Protein AF-A0A1G1VS29-F1 (afdb_monomer_lite)

Foldseek 3Di:
DDDDDDDDDPPPPPPCPDQLCVQLVVQCVVCQVVQLVQDWGWRDDDQKIKIWGADPADPPVSDRGFTWIAIPPVRDTDGRHDVVVSSVVVSVVVVVVVVPPDDDD

pLDDT: mean 77.43, std 16.48, range [40.56, 94.75]

Organism: NCBI:txid1797591

Sequence (105 aa):
MGIAEGEGSPAREKDVMGSVDDVVDSSYLLQRQELAEGVPLIIRYGDRALILVSGPYTPESGDVPMVEALEVQVLSERSGVHPDRAVDIFKEALRREASQEPTGV

Secondary structure (DSSP, 8-state):
-------------------HHHHHHHHHHHHHHHHHTTPPEEEEETTEEEEEEE-S---TTSPPPPEEEEEETTTEEEEEE-HHHHHHHHHHHHHHHHH------

Radius of gyration: 19.73 Å; chains: 1; bounding box: 46×40×65 Å

Structure (mmCIF, N/CA/C/O backbone):
data_AF-A0A1G1VS29-F1
#
_entry.id   AF-A0A1G1VS29-F1
#
loop_
_atom_site.group_PDB
_atom_site.id
_atom_site.type_symbol
_atom_site.label_atom_id
_atom_site.label_alt_id
_atom_site.label_comp_id
_atom_site.label_asym_id
_atom_site.label_entity_id
_atom_site.label_seq_id
_atom_site.pdbx_PDB_ins_code
_atom_site.Cartn_x
_atom_site.Cartn_y
_atom_site.Cartn_z
_atom_site.occupancy
_atom_site.B_iso_or_equiv
_atom_site.auth_seq_id
_atom_site.auth_comp_id
_atom_site.auth_asym_id
_atom_site.auth_atom_id
_atom_site.pdbx_PDB_model_num
ATOM 1 N N . MET A 1 1 ? 20.552 -30.986 49.041 1.00 51.22 1 MET A N 1
ATOM 2 C CA . MET A 1 1 ? 21.072 -30.960 47.659 1.00 51.22 1 MET A CA 1
ATOM 3 C C . MET A 1 1 ? 20.026 -31.645 46.791 1.00 51.22 1 MET A C 1
ATOM 5 O O . MET A 1 1 ? 19.706 -32.782 47.102 1.00 51.22 1 MET A O 1
ATOM 9 N N . GLY A 1 2 ? 19.455 -30.940 45.805 1.00 56.78 2 GLY A N 1
ATOM 10 C CA . GLY A 1 2 ? 18.530 -31.491 44.802 1.00 56.78 2 GLY A CA 1
ATOM 11 C C . GLY A 1 2 ? 17.039 -31.182 45.002 1.00 56.78 2 GLY A C 1
ATOM 12 O O . GLY A 1 2 ? 16.355 -31.926 45.690 1.00 56.78 2 GLY A O 1
ATOM 13 N N . ILE A 1 3 ? 16.545 -30.134 44.333 1.00 59.00 3 ILE A N 1
ATOM 14 C CA . ILE A 1 3 ? 15.326 -30.191 43.508 1.00 59.00 3 ILE A CA 1
ATOM 15 C C . ILE A 1 3 ? 15.608 -29.414 42.221 1.00 59.00 3 ILE A C 1
ATOM 17 O O . ILE A 1 3 ? 16.250 -28.364 42.251 1.00 59.00 3 ILE A O 1
ATOM 21 N N . ALA A 1 4 ? 15.220 -30.035 41.115 1.00 49.75 4 ALA A N 1
ATOM 22 C CA . ALA A 1 4 ? 15.443 -29.606 39.751 1.00 49.75 4 ALA A CA 1
ATOM 23 C C . ALA A 1 4 ? 14.487 -28.478 39.342 1.00 49.75 4 ALA A C 1
ATOM 25 O O . ALA A 1 4 ? 13.421 -28.302 39.926 1.00 49.75 4 ALA A O 1
ATOM 26 N N . GLU A 1 5 ? 14.944 -27.744 38.332 1.00 55.47 5 GLU A N 1
ATOM 27 C CA . GLU A 1 5 ? 14.200 -27.087 37.255 1.00 55.47 5 GLU A CA 1
ATOM 28 C C . GLU A 1 5 ? 12.664 -27.212 37.319 1.00 55.47 5 GLU A C 1
ATOM 30 O O . GLU A 1 5 ? 12.095 -28.254 37.010 1.00 55.47 5 GLU A O 1
ATOM 35 N N . GLY A 1 6 ? 12.007 -26.103 37.666 1.00 49.72 6 GLY A N 1
ATOM 36 C CA . GLY A 1 6 ? 10.639 -25.779 37.256 1.00 49.72 6 GLY A CA 1
ATOM 37 C C . GLY A 1 6 ? 10.731 -24.501 36.424 1.00 49.72 6 GLY A C 1
ATOM 38 O O . GLY A 1 6 ? 11.203 -23.478 36.910 1.00 49.72 6 GLY A O 1
ATOM 39 N N . GLU A 1 7 ? 10.603 -24.626 35.110 1.00 43.78 7 GLU A N 1
ATOM 40 C CA . GLU A 1 7 ? 9.345 -24.422 34.385 1.00 43.78 7 GLU A CA 1
ATOM 41 C C . GLU A 1 7 ? 9.110 -22.955 34.018 1.00 43.78 7 GLU A C 1
ATOM 43 O O . GLU A 1 7 ? 8.894 -22.092 34.862 1.00 43.78 7 GLU A O 1
ATOM 48 N N . GLY A 1 8 ? 9.087 -22.731 32.704 1.00 43.62 8 GLY A N 1
ATOM 49 C CA . GLY A 1 8 ? 8.028 -21.942 32.093 1.00 43.62 8 GLY A CA 1
ATOM 50 C C . GLY A 1 8 ? 8.147 -20.443 32.281 1.00 43.62 8 GLY A C 1
ATOM 51 O O . GLY A 1 8 ? 7.578 -19.854 33.194 1.00 43.62 8 GLY A O 1
ATOM 52 N N . SER A 1 9 ? 8.771 -19.797 31.302 1.00 54.97 9 SER A N 1
ATOM 53 C CA . SER A 1 9 ? 8.364 -18.456 30.906 1.00 54.97 9 SER A CA 1
ATOM 54 C C . SER A 1 9 ? 6.836 -18.400 30.757 1.00 54.97 9 SER A C 1
ATOM 56 O O . SER A 1 9 ? 6.299 -19.130 29.929 1.00 54.97 9 SER A O 1
ATOM 58 N N . PRO A 1 10 ? 6.123 -17.463 31.394 1.00 45.88 10 PRO A N 1
ATOM 59 C CA . PRO A 1 10 ? 5.133 -16.714 30.668 1.00 45.88 10 PRO A CA 1
ATOM 60 C C . PRO A 1 10 ? 5.927 -15.580 30.029 1.00 45.88 10 PRO A C 1
ATOM 62 O O . PRO A 1 10 ? 6.061 -14.485 30.585 1.00 45.88 10 PRO A O 1
ATOM 65 N N . ALA A 1 11 ? 6.516 -15.860 28.860 1.00 46.66 11 ALA A N 1
ATOM 66 C CA . ALA A 1 11 ? 6.688 -14.790 27.897 1.00 46.66 11 ALA A CA 1
ATOM 67 C C . ALA A 1 11 ? 5.311 -14.140 27.843 1.00 46.66 11 ALA A C 1
ATOM 69 O O . ALA A 1 11 ? 4.313 -14.812 27.596 1.00 46.66 11 ALA A O 1
ATOM 70 N N . ARG A 1 12 ? 5.240 -12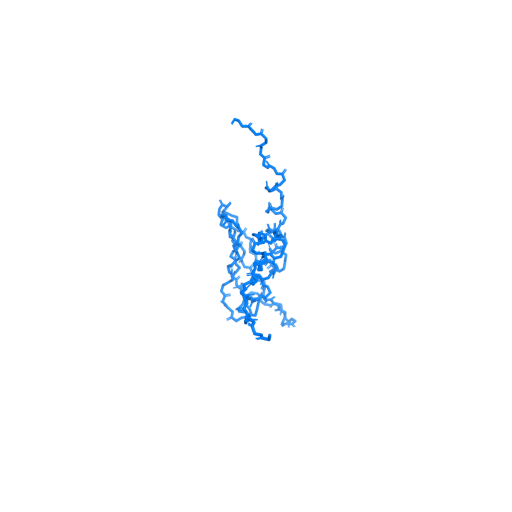.882 28.270 1.00 50.38 12 ARG A N 1
ATOM 71 C CA . ARG A 1 12 ? 4.027 -12.093 28.170 1.00 50.38 12 ARG A CA 1
ATOM 72 C C . ARG A 1 12 ? 3.689 -12.050 26.681 1.00 50.38 12 ARG A C 1
ATOM 74 O O . ARG A 1 12 ? 4.162 -11.159 25.986 1.00 50.38 12 ARG A O 1
ATOM 81 N N . GLU A 1 13 ? 2.877 -12.994 26.217 1.00 40.56 13 GLU A N 1
ATOM 82 C CA . GLU A 1 13 ? 1.912 -12.802 25.142 1.00 40.56 13 GLU A CA 1
ATOM 83 C C . GLU A 1 13 ? 0.977 -11.691 25.628 1.00 40.56 13 GLU A C 1
ATOM 85 O O . GLU A 1 13 ? -0.127 -11.910 26.105 1.00 40.56 13 GLU A O 1
ATOM 90 N N . LYS A 1 14 ? 1.497 -10.464 25.661 1.00 44.44 14 LYS A N 1
ATOM 91 C CA . LYS A 1 14 ? 0.658 -9.300 25.490 1.00 44.44 14 LYS A CA 1
ATOM 92 C C . LYS A 1 14 ? 0.452 -9.252 23.998 1.00 44.44 14 LYS A C 1
ATOM 94 O O . LYS A 1 14 ? 1.423 -9.042 23.282 1.00 44.44 14 LYS A O 1
ATOM 99 N N . ASP A 1 15 ? -0.775 -9.505 23.584 1.00 45.56 15 ASP A N 1
ATOM 100 C CA . ASP A 1 15 ? -1.332 -9.237 22.271 1.00 45.56 15 ASP A CA 1
ATOM 101 C C . ASP A 1 15 ? -0.692 -7.984 21.656 1.00 45.56 15 ASP A C 1
ATOM 103 O O . ASP A 1 15 ? -1.097 -6.850 21.921 1.00 45.56 15 ASP A O 1
ATOM 107 N N . VAL A 1 16 ? 0.371 -8.171 20.869 1.00 50.16 16 VAL A N 1
ATOM 108 C CA . VAL A 1 16 ? 0.970 -7.092 20.090 1.00 50.16 16 VAL A CA 1
ATOM 109 C C . VAL A 1 16 ? 0.115 -6.986 18.837 1.00 50.16 16 VAL A C 1
ATOM 111 O O . VAL A 1 16 ? 0.492 -7.451 17.765 1.00 50.16 16 VAL A O 1
ATOM 114 N N . MET A 1 17 ? -1.066 -6.379 18.966 1.00 56.22 17 MET A N 1
ATOM 115 C CA . MET A 1 17 ? -1.601 -5.619 17.841 1.00 56.22 17 MET A CA 1
ATOM 116 C C . MET A 1 17 ? -0.570 -4.515 17.599 1.00 56.22 17 MET A C 1
ATOM 118 O O . MET A 1 17 ? -0.563 -3.499 18.291 1.00 56.22 17 MET A O 1
ATOM 122 N N . GLY A 1 18 ? 0.396 -4.790 16.716 1.00 64.00 18 GLY A N 1
ATOM 123 C CA . GLY A 1 18 ? 1.395 -3.809 16.311 1.00 64.00 18 GLY A CA 1
ATOM 124 C C . GLY A 1 18 ? 0.695 -2.539 15.838 1.00 64.00 18 GLY A C 1
ATOM 125 O O . GLY A 1 18 ? -0.455 -2.589 15.383 1.00 64.00 18 GLY A O 1
ATOM 126 N N . SER A 1 19 ? 1.372 -1.395 15.955 1.00 83.12 19 SER A N 1
ATOM 127 C CA . SER A 1 19 ? 0.848 -0.154 15.386 1.00 83.12 19 SER A CA 1
ATOM 128 C C . SER A 1 19 ? 0.487 -0.374 13.912 1.00 83.12 19 SER A C 1
ATOM 130 O O . SER A 1 19 ? 1.100 -1.209 13.242 1.00 83.12 19 SER A O 1
ATOM 132 N N . VAL A 1 20 ? -0.488 0.384 13.393 1.00 85.12 20 VAL A N 1
ATOM 133 C CA . VAL A 1 20 ? -0.796 0.432 11.949 1.00 85.12 20 VAL A CA 1
ATOM 134 C C . VAL A 1 20 ? 0.497 0.522 11.139 1.00 85.12 20 VAL A C 1
ATOM 136 O O . VAL A 1 20 ? 0.689 -0.239 10.196 1.00 85.12 20 VAL A O 1
ATOM 139 N N . ASP A 1 21 ? 1.398 1.406 11.563 1.00 87.19 21 ASP A N 1
ATOM 140 C CA . ASP A 1 21 ? 2.722 1.584 10.979 1.00 87.19 21 ASP A CA 1
ATOM 141 C C . ASP A 1 21 ? 3.562 0.306 11.004 1.00 87.19 21 ASP A C 1
ATOM 143 O O . ASP A 1 21 ? 4.014 -0.136 9.955 1.00 87.19 21 ASP A O 1
ATOM 147 N N . ASP A 1 22 ? 3.706 -0.336 12.165 1.00 87.56 22 ASP A N 1
ATOM 148 C CA . ASP A 1 22 ? 4.559 -1.519 12.316 1.00 87.56 22 ASP A CA 1
ATOM 149 C C . ASP A 1 22 ? 4.080 -2.682 11.439 1.00 87.56 22 ASP A C 1
ATOM 151 O O . ASP A 1 22 ? 4.883 -3.350 10.785 1.00 87.56 22 ASP A O 1
ATOM 155 N N . VAL A 1 23 ? 2.766 -2.928 11.409 1.00 88.31 23 VAL A N 1
ATOM 156 C CA . VAL A 1 23 ? 2.172 -4.040 10.651 1.00 88.31 23 VAL A CA 1
ATOM 157 C C . VAL A 1 23 ? 2.276 -3.792 9.147 1.00 88.31 23 VAL A C 1
ATOM 159 O O . VAL A 1 23 ? 2.665 -4.690 8.390 1.00 88.31 23 VAL A O 1
ATOM 162 N N . VAL A 1 24 ? 1.941 -2.576 8.710 1.00 91.12 24 VAL A N 1
ATOM 163 C CA . VAL A 1 24 ? 1.959 -2.202 7.294 1.00 91.12 24 VAL A CA 1
ATOM 164 C C . VAL A 1 24 ? 3.391 -2.136 6.767 1.00 91.12 24 VAL A C 1
ATOM 166 O O . VAL A 1 24 ? 3.674 -2.744 5.734 1.00 91.12 24 VAL A O 1
ATOM 169 N N . ASP A 1 25 ? 4.306 -1.482 7.484 1.00 91.75 25 ASP A N 1
ATOM 170 C CA . ASP A 1 25 ? 5.695 -1.327 7.048 1.00 91.75 25 ASP A CA 1
ATOM 171 C C . ASP A 1 25 ? 6.429 -2.671 7.048 1.00 91.75 25 ASP A C 1
ATOM 173 O O . ASP A 1 25 ? 7.145 -2.968 6.093 1.00 91.75 25 ASP A O 1
ATOM 177 N N . SER A 1 26 ? 6.201 -3.537 8.045 1.00 89.50 26 SER A N 1
ATOM 178 C CA . SER A 1 26 ? 6.790 -4.885 8.048 1.00 89.50 26 SER A CA 1
ATOM 179 C C . SER A 1 26 ? 6.325 -5.704 6.844 1.00 89.50 26 SER A C 1
ATOM 181 O O . SER A 1 26 ? 7.139 -6.321 6.158 1.00 89.50 26 SER A O 1
ATOM 183 N N . SER A 1 27 ? 5.022 -5.678 6.546 1.00 88.56 27 SER A N 1
ATOM 184 C CA 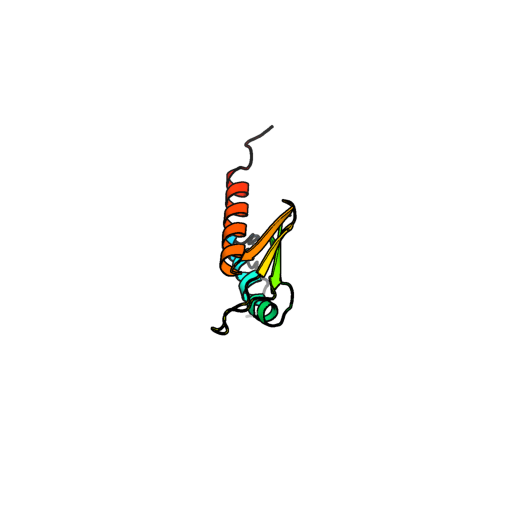. SER A 1 27 ? 4.454 -6.406 5.403 1.00 88.56 27 SER A CA 1
ATOM 185 C C . SER A 1 27 ? 4.978 -5.874 4.070 1.00 88.56 27 SER A C 1
ATOM 187 O O . SER A 1 27 ? 5.257 -6.658 3.161 1.00 88.56 27 SER A O 1
ATOM 189 N N . TYR A 1 28 ? 5.124 -4.552 3.963 1.00 91.12 28 TYR A N 1
ATOM 190 C CA . TYR A 1 28 ? 5.634 -3.892 2.771 1.00 91.12 28 TYR A CA 1
ATOM 191 C C . TYR A 1 28 ? 7.118 -4.191 2.543 1.00 91.12 28 TYR A C 1
ATOM 193 O O . TYR A 1 28 ? 7.496 -4.622 1.456 1.00 91.12 28 TYR A O 1
ATOM 201 N N . LEU A 1 29 ? 7.963 -4.021 3.563 1.00 89.00 29 LEU A N 1
ATOM 202 C CA . LEU A 1 29 ? 9.407 -4.230 3.450 1.00 89.00 29 LEU A CA 1
ATOM 203 C C . LEU A 1 29 ? 9.766 -5.683 3.121 1.00 89.00 29 LEU A C 1
ATOM 205 O O . LEU A 1 29 ? 10.698 -5.904 2.350 1.00 89.00 29 LEU A O 1
ATOM 209 N N . LEU A 1 30 ? 9.019 -6.656 3.655 1.00 86.12 30 LEU A N 1
ATOM 210 C CA . LEU A 1 30 ? 9.232 -8.078 3.365 1.00 86.12 30 LEU A CA 1
ATOM 211 C C . LEU A 1 30 ? 8.975 -8.436 1.894 1.00 86.12 30 LEU A C 1
ATOM 213 O O . LEU A 1 30 ? 9.674 -9.285 1.354 1.00 86.12 30 LEU A O 1
ATOM 217 N N . GLN A 1 31 ? 7.999 -7.790 1.251 1.00 84.62 31 GLN A N 1
ATOM 218 C CA . GLN A 1 31 ? 7.522 -8.156 -0.091 1.00 84.62 31 GLN A CA 1
ATOM 219 C C . GLN A 1 31 ? 7.916 -7.137 -1.177 1.00 84.62 31 GLN A C 1
ATOM 221 O O . GLN A 1 31 ? 7.656 -7.344 -2.361 1.00 84.62 31 GLN A O 1
ATOM 226 N N . ARG A 1 32 ? 8.570 -6.022 -0.817 1.00 84.50 32 ARG A N 1
ATOM 227 C CA . ARG A 1 32 ? 8.951 -4.954 -1.762 1.00 84.50 32 ARG A CA 1
ATOM 228 C C . ARG A 1 32 ? 9.810 -5.460 -2.925 1.00 84.50 32 ARG A C 1
ATOM 230 O O . ARG A 1 32 ? 9.704 -4.928 -4.027 1.00 84.50 32 ARG A O 1
ATOM 237 N N . GLN A 1 33 ? 10.668 -6.453 -2.691 1.00 82.19 33 GLN A N 1
ATOM 238 C CA . GLN A 1 33 ? 11.490 -7.039 -3.752 1.00 82.19 33 GLN A CA 1
ATOM 239 C C . GLN A 1 33 ? 10.637 -7.807 -4.769 1.00 82.19 33 GLN A C 1
ATOM 241 O O . GLN A 1 33 ? 10.859 -7.673 -5.967 1.00 82.19 33 GLN A O 1
ATOM 246 N N . GLU A 1 34 ? 9.613 -8.523 -4.308 1.00 85.81 34 GLU A N 1
ATOM 247 C CA . GLU A 1 34 ? 8.711 -9.299 -5.165 1.00 85.81 34 GLU A CA 1
ATOM 248 C C . GLU A 1 34 ? 7.929 -8.382 -6.123 1.00 85.81 34 GLU A C 1
ATOM 250 O O . GLU A 1 34 ? 7.716 -8.717 -7.288 1.00 85.81 34 GLU A O 1
ATOM 255 N N . LEU A 1 35 ? 7.599 -7.163 -5.680 1.00 83.75 35 LEU A N 1
ATOM 256 C CA . LEU A 1 35 ? 6.969 -6.144 -6.522 1.00 83.75 35 LEU A CA 1
ATOM 257 C C . LEU A 1 35 ? 7.847 -5.742 -7.721 1.00 83.75 35 LEU A C 1
ATOM 259 O O . LEU A 1 35 ? 7.333 -5.533 -8.823 1.00 83.75 35 LEU A O 1
ATOM 263 N N . ALA A 1 36 ? 9.169 -5.666 -7.531 1.00 80.19 36 ALA A N 1
ATOM 264 C CA . ALA A 1 36 ? 10.117 -5.418 -8.619 1.00 80.19 36 ALA A CA 1
ATOM 265 C C . ALA A 1 36 ? 10.215 -6.608 -9.591 1.00 80.19 36 ALA A C 1
ATOM 267 O O . ALA A 1 36 ? 10.532 -6.419 -10.763 1.00 80.19 36 ALA A O 1
ATOM 268 N N . GLU A 1 37 ? 9.893 -7.816 -9.127 1.00 82.94 37 GLU A N 1
ATOM 269 C CA . GLU A 1 37 ? 9.852 -9.044 -9.930 1.00 82.94 37 GLU A CA 1
ATOM 270 C C . GLU A 1 37 ? 8.503 -9.267 -10.636 1.00 82.94 37 GLU A C 1
ATOM 272 O O . GLU A 1 37 ? 8.323 -10.268 -11.329 1.00 82.94 37 GLU A O 1
ATOM 277 N N . GLY A 1 38 ? 7.550 -8.338 -10.504 1.00 82.56 38 GLY A N 1
ATOM 278 C CA . GLY A 1 38 ? 6.235 -8.465 -11.139 1.00 82.56 38 GLY A CA 1
ATOM 279 C C . GLY A 1 38 ? 5.170 -9.130 -10.266 1.00 82.56 38 GLY A C 1
ATOM 280 O O . GLY A 1 38 ? 4.047 -9.336 -10.725 1.00 82.56 38 GLY A O 1
ATOM 281 N N . VAL A 1 39 ? 5.499 -9.486 -9.023 1.00 88.62 39 VAL A N 1
ATOM 282 C CA . VAL A 1 39 ? 4.579 -10.169 -8.112 1.00 88.62 39 VAL A CA 1
ATOM 283 C C . VAL A 1 39 ? 3.691 -9.134 -7.410 1.00 88.62 39 VAL A C 1
ATOM 285 O O . VAL A 1 39 ? 4.208 -8.182 -6.822 1.00 88.62 39 VAL A O 1
ATOM 288 N N . PRO A 1 40 ? 2.355 -9.292 -7.438 1.00 90.19 40 PRO A N 1
ATOM 289 C CA . PRO A 1 40 ? 1.460 -8.424 -6.686 1.00 90.19 40 PRO A CA 1
ATOM 290 C C . PRO A 1 40 ? 1.690 -8.533 -5.178 1.00 90.19 40 PRO A C 1
ATOM 292 O O . PRO A 1 40 ? 1.733 -9.632 -4.628 1.00 90.19 40 PRO A O 1
ATOM 295 N N . LEU A 1 41 ? 1.744 -7.391 -4.502 1.00 91.81 41 LEU A N 1
ATOM 296 C CA . LEU A 1 41 ? 1.919 -7.300 -3.056 1.00 91.81 41 LEU A CA 1
ATOM 297 C C . LEU A 1 41 ? 0.565 -7.053 -2.391 1.00 91.81 41 LEU A C 1
ATOM 299 O O . LEU A 1 41 ? -0.176 -6.163 -2.807 1.00 91.81 41 LEU A O 1
ATOM 303 N N . ILE A 1 42 ? 0.241 -7.815 -1.343 1.00 92.50 42 ILE A N 1
ATOM 304 C CA . ILE A 1 42 ? -0.999 -7.644 -0.573 1.00 92.50 42 ILE A CA 1
ATOM 305 C C . ILE A 1 42 ? -0.660 -7.296 0.880 1.00 92.50 42 ILE A C 1
ATOM 307 O O . ILE A 1 42 ? -0.127 -8.121 1.620 1.00 92.50 42 ILE A O 1
ATOM 311 N N . ILE A 1 43 ? -1.021 -6.088 1.309 1.00 93.38 43 ILE A N 1
ATOM 312 C CA . ILE A 1 43 ? -0.912 -5.632 2.700 1.00 93.38 43 ILE A CA 1
ATOM 313 C C . ILE A 1 43 ? -2.292 -5.700 3.335 1.00 93.38 43 ILE A C 1
ATOM 315 O O . ILE A 1 43 ? -3.240 -5.147 2.784 1.00 93.38 43 ILE A O 1
ATOM 319 N N . ARG A 1 44 ? -2.416 -6.345 4.497 1.00 91.19 44 ARG A N 1
ATOM 320 C CA . ARG A 1 44 ? -3.682 -6.455 5.237 1.00 91.19 44 ARG A CA 1
ATOM 321 C C . ARG A 1 44 ? -3.572 -5.802 6.605 1.00 91.19 44 ARG A C 1
ATOM 323 O O . ARG A 1 44 ? -2.583 -6.005 7.302 1.00 91.19 44 ARG A O 1
ATOM 330 N N . TYR A 1 45 ? -4.613 -5.077 6.994 1.00 89.00 45 TYR A N 1
ATOM 331 C CA . TYR A 1 45 ? -4.775 -4.561 8.348 1.00 89.00 45 TYR A CA 1
ATOM 332 C C . TYR A 1 45 ? -6.260 -4.564 8.713 1.00 89.00 45 TYR A C 1
ATOM 334 O O . TYR A 1 45 ? -7.047 -3.842 8.104 1.00 89.00 45 TYR A O 1
ATOM 342 N N . GLY A 1 46 ? -6.644 -5.399 9.682 1.00 87.50 46 GLY A N 1
ATOM 343 C CA . GLY A 1 46 ? -8.053 -5.629 10.002 1.00 87.50 46 GLY A CA 1
ATOM 344 C C . GLY A 1 46 ? -8.820 -6.192 8.800 1.00 87.50 46 GLY A C 1
ATOM 345 O O . GLY A 1 46 ? -8.445 -7.219 8.236 1.00 87.50 46 GLY A O 1
ATOM 346 N N . ASP A 1 47 ? -9.887 -5.505 8.414 1.00 87.00 47 ASP A N 1
ATOM 347 C CA . ASP A 1 47 ? -10.763 -5.784 7.273 1.00 87.00 47 ASP A CA 1
ATOM 348 C C . ASP A 1 47 ? -10.339 -5.081 5.970 1.00 87.00 47 ASP A C 1
ATOM 350 O O . ASP A 1 47 ? -10.919 -5.333 4.909 1.00 87.00 47 ASP A O 1
ATOM 354 N N . ARG A 1 48 ? -9.286 -4.258 6.019 1.00 87.44 48 ARG A N 1
ATOM 355 C CA . ARG A 1 48 ? -8.739 -3.555 4.857 1.00 87.44 48 ARG A CA 1
ATOM 356 C C . ARG A 1 48 ? -7.572 -4.286 4.236 1.00 87.44 48 ARG A C 1
ATOM 358 O O . ARG A 1 48 ? -6.749 -4.907 4.915 1.00 87.44 48 ARG A O 1
ATOM 365 N N . ALA A 1 49 ? -7.458 -4.137 2.920 1.00 92.81 49 ALA A N 1
ATOM 366 C CA . ALA A 1 49 ? -6.273 -4.562 2.200 1.00 92.81 49 ALA A CA 1
ATOM 367 C C . ALA A 1 49 ? -5.854 -3.538 1.149 1.00 92.81 49 ALA A C 1
ATOM 369 O O . ALA A 1 49 ? -6.698 -2.983 0.449 1.00 92.81 49 ALA A O 1
ATOM 370 N N . LEU A 1 50 ? -4.548 -3.342 1.016 1.00 94.75 50 LEU A N 1
ATOM 371 C CA . LEU A 1 50 ? -3.924 -2.635 -0.091 1.00 94.75 50 LEU A CA 1
ATOM 372 C C . LEU A 1 50 ? -3.247 -3.667 -0.990 1.00 94.75 50 LEU A C 1
ATOM 374 O O . LEU A 1 50 ? -2.387 -4.420 -0.535 1.00 94.75 50 LEU A O 1
ATOM 378 N N . ILE A 1 51 ? -3.638 -3.694 -2.257 1.00 93.81 51 ILE A N 1
ATOM 379 C CA . ILE A 1 51 ? -3.022 -4.515 -3.294 1.00 93.81 51 ILE A CA 1
ATOM 380 C C . ILE A 1 51 ? -2.188 -3.588 -4.172 1.00 93.81 51 ILE A C 1
ATOM 382 O O . ILE A 1 51 ? -2.709 -2.595 -4.676 1.00 93.81 51 ILE A O 1
ATOM 386 N N . LEU A 1 52 ? -0.911 -3.908 -4.349 1.00 93.31 52 LEU A N 1
ATOM 387 C CA . LEU A 1 52 ? -0.001 -3.194 -5.238 1.00 93.31 52 LEU A CA 1
ATOM 388 C C . LEU A 1 52 ? 0.394 -4.124 -6.376 1.00 93.31 52 LEU A C 1
ATOM 390 O O . LEU A 1 52 ? 0.944 -5.198 -6.141 1.00 93.31 52 LEU A O 1
ATOM 394 N N . VAL A 1 53 ? 0.123 -3.704 -7.603 1.00 90.94 53 VAL A N 1
ATOM 395 C CA . VAL A 1 53 ? 0.520 -4.412 -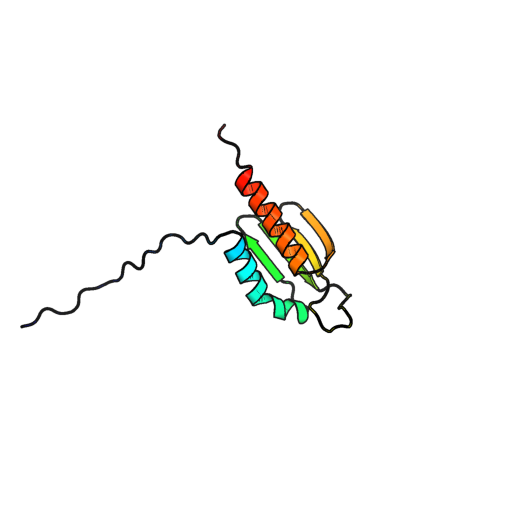8.820 1.00 90.94 53 VAL A CA 1
ATOM 396 C C . VAL A 1 53 ? 1.527 -3.542 -9.546 1.00 90.94 53 VAL A C 1
ATOM 398 O O . VAL A 1 53 ? 1.295 -2.347 -9.718 1.00 90.94 53 VAL A O 1
ATOM 401 N N . SER A 1 54 ? 2.659 -4.106 -9.954 1.00 86.62 54 SER A N 1
ATOM 402 C CA . SER A 1 54 ? 3.637 -3.371 -10.751 1.00 86.62 54 SER A CA 1
ATOM 403 C C . SER A 1 54 ? 3.027 -2.957 -12.089 1.00 86.62 54 SER A C 1
ATOM 405 O O . SER A 1 54 ? 2.527 -3.772 -12.862 1.00 86.62 54 SER A O 1
ATOM 407 N N . GLY A 1 55 ? 3.043 -1.652 -12.338 1.00 76.06 55 GLY A N 1
ATOM 408 C CA . GLY A 1 55 ? 2.588 -1.067 -13.584 1.00 76.06 55 GLY A CA 1
ATOM 409 C C . GLY A 1 55 ? 3.644 -1.197 -14.687 1.00 76.06 55 GLY A C 1
ATOM 410 O O . GLY A 1 55 ? 4.810 -1.493 -14.419 1.00 76.06 55 GLY A O 1
ATOM 411 N N . PRO A 1 56 ? 3.277 -0.898 -15.944 1.00 67.12 56 PRO A N 1
ATOM 412 C CA . PRO A 1 56 ? 4.182 -0.981 -17.095 1.00 67.12 56 PRO A CA 1
ATOM 413 C C . PRO A 1 56 ? 5.299 0.078 -17.085 1.00 67.12 56 PRO A C 1
ATOM 415 O O . PRO A 1 56 ? 6.151 0.082 -17.971 1.00 67.12 56 PRO A O 1
ATOM 418 N N . TYR A 1 57 ? 5.277 1.003 -16.121 1.00 67.12 57 TYR A N 1
ATOM 419 C CA . TYR A 1 57 ? 6.220 2.108 -16.017 1.00 67.12 57 TYR A CA 1
ATOM 420 C C . TYR A 1 57 ? 7.185 1.885 -14.850 1.00 67.12 57 TYR A C 1
ATOM 422 O O . TYR A 1 57 ? 6.868 2.145 -13.685 1.00 67.12 57 TYR A O 1
ATOM 430 N N . THR A 1 58 ? 8.392 1.436 -15.175 1.00 63.78 58 THR A N 1
ATOM 431 C CA . THR A 1 58 ? 9.530 1.435 -14.252 1.00 63.78 58 THR A CA 1
ATOM 432 C C . THR A 1 58 ? 10.360 2.694 -14.516 1.00 63.78 58 THR A C 1
ATOM 434 O O . THR A 1 58 ? 10.705 2.942 -15.674 1.00 63.78 58 THR A O 1
ATOM 437 N N . PRO A 1 59 ? 10.674 3.518 -13.500 1.00 66.62 59 PRO A N 1
ATOM 438 C CA . PRO A 1 59 ? 11.573 4.655 -13.680 1.00 66.62 59 PRO A CA 1
ATOM 439 C C . PRO A 1 59 ? 12.925 4.204 -14.257 1.00 66.62 59 PRO A C 1
ATOM 441 O O . PRO A 1 59 ? 13.457 3.172 -13.849 1.00 66.62 59 PRO A O 1
ATOM 444 N N . GLU A 1 60 ? 13.521 4.997 -15.155 1.00 58.22 60 GLU A N 1
ATOM 445 C CA . GLU A 1 60 ? 14.815 4.681 -15.798 1.00 58.22 60 GLU A CA 1
ATOM 446 C C . GLU A 1 60 ? 15.974 4.498 -14.795 1.00 58.22 60 GLU A C 1
ATOM 448 O O . GLU A 1 60 ? 16.988 3.885 -15.116 1.00 58.22 60 GLU A O 1
ATOM 453 N N . SER A 1 61 ? 15.807 4.986 -13.563 1.00 59.12 61 SER A N 1
ATOM 454 C CA . SER A 1 61 ? 16.765 4.884 -12.458 1.00 59.12 61 SER A CA 1
ATOM 455 C C . SER A 1 61 ? 16.960 3.465 -11.897 1.00 59.12 61 SER A C 1
ATOM 457 O O . SER A 1 61 ? 17.861 3.267 -11.086 1.00 59.12 61 SER A O 1
ATOM 459 N N . GLY A 1 62 ? 16.139 2.479 -12.288 1.00 57.50 62 GLY A N 1
ATOM 460 C CA . GLY A 1 62 ? 16.172 1.127 -11.706 1.00 57.50 62 GLY A CA 1
ATOM 461 C C . GLY A 1 62 ? 15.541 1.031 -10.309 1.00 57.50 62 GLY A C 1
ATOM 462 O O . GLY A 1 62 ? 15.747 0.047 -9.601 1.00 57.50 62 GLY A O 1
ATOM 463 N N . ASP A 1 63 ? 14.783 2.057 -9.919 1.00 67.62 63 ASP A N 1
ATOM 464 C CA . ASP A 1 63 ? 14.000 2.103 -8.686 1.00 67.62 63 ASP A CA 1
ATOM 465 C C . ASP A 1 63 ? 12.726 1.238 -8.784 1.00 67.62 63 ASP A C 1
ATOM 467 O O . ASP A 1 63 ? 12.374 0.718 -9.846 1.00 67.62 63 ASP A O 1
ATOM 471 N N . VAL A 1 64 ? 12.022 1.079 -7.657 1.00 70.94 64 VAL A N 1
ATOM 472 C CA . VAL A 1 64 ? 10.771 0.302 -7.561 1.00 70.94 64 VAL A CA 1
ATOM 473 C C . VAL A 1 64 ? 9.780 0.753 -8.646 1.00 70.94 64 VAL A C 1
ATOM 475 O O . VAL A 1 64 ? 9.605 1.964 -8.826 1.00 70.94 64 VAL A O 1
ATOM 478 N N . PRO A 1 65 ? 9.120 -0.173 -9.370 1.00 78.25 65 PRO A N 1
ATOM 479 C CA . PRO A 1 65 ? 8.166 0.205 -10.406 1.00 78.25 65 PRO A CA 1
ATOM 480 C C . PRO A 1 65 ? 7.028 1.055 -9.835 1.00 78.25 65 PRO A C 1
ATOM 482 O O . PRO A 1 65 ? 6.612 0.872 -8.687 1.00 78.25 65 PRO A O 1
ATOM 485 N N . MET A 1 66 ? 6.496 1.964 -10.658 1.00 87.75 66 MET A N 1
ATOM 486 C CA . MET A 1 66 ? 5.208 2.582 -10.347 1.00 87.75 66 MET A CA 1
ATOM 487 C C . MET A 1 66 ? 4.149 1.487 -10.290 1.00 87.75 66 MET A C 1
ATOM 489 O O . MET A 1 66 ? 4.220 0.516 -11.043 1.00 87.75 66 MET A O 1
ATOM 493 N N . VAL A 1 67 ? 3.166 1.644 -9.414 1.00 89.62 67 VAL A N 1
ATOM 494 C CA . VAL A 1 67 ? 2.157 0.618 -9.163 1.00 89.62 67 VAL A CA 1
ATOM 495 C C . VAL A 1 67 ? 0.750 1.091 -9.479 1.00 89.62 67 VAL A C 1
ATOM 497 O O . VAL A 1 67 ? 0.429 2.283 -9.428 1.00 89.62 67 VAL A O 1
ATOM 500 N N . GLU A 1 68 ? -0.093 0.114 -9.772 1.00 90.69 68 GLU A N 1
ATOM 501 C CA . GLU A 1 68 ? -1.533 0.196 -9.598 1.00 90.69 68 GLU A CA 1
ATOM 502 C C . GLU A 1 68 ? -1.852 -0.228 -8.161 1.00 90.69 68 GLU A C 1
ATOM 504 O O . GLU A 1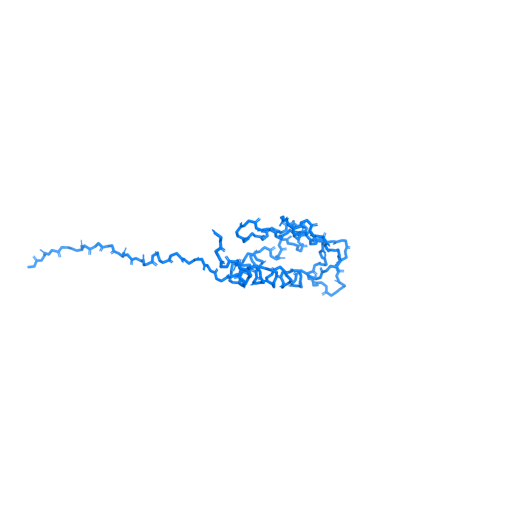 68 ? -1.488 -1.317 -7.715 1.00 90.69 68 GLU A O 1
ATOM 509 N N . ALA A 1 69 ? -2.484 0.668 -7.411 1.00 91.38 69 ALA A N 1
ATOM 510 C CA . ALA A 1 69 ? -2.840 0.486 -6.015 1.00 91.38 69 ALA A CA 1
ATOM 511 C C . ALA A 1 69 ? -4.356 0.337 -5.879 1.00 91.38 69 ALA A C 1
ATOM 513 O O . ALA A 1 69 ? -5.097 1.274 -6.181 1.00 91.38 69 ALA A O 1
ATOM 514 N N . LEU A 1 70 ? -4.806 -0.814 -5.383 1.00 91.88 70 LEU A N 1
ATOM 515 C CA . LEU A 1 70 ? -6.209 -1.120 -5.126 1.00 91.88 70 LEU A CA 1
ATOM 516 C C . LEU A 1 70 ? -6.443 -1.293 -3.624 1.00 91.88 70 LEU A C 1
ATOM 518 O O . LEU A 1 70 ? -5.896 -2.197 -2.995 1.00 91.88 70 LEU A O 1
ATOM 522 N N . GLU A 1 71 ? -7.295 -0.448 -3.055 1.00 89.56 71 GLU A N 1
ATOM 523 C CA . GLU A 1 71 ? -7.755 -0.580 -1.677 1.00 89.56 71 GLU A CA 1
ATOM 524 C C . GLU A 1 71 ? -9.080 -1.346 -1.624 1.00 89.56 71 GLU A C 1
ATOM 526 O O . GLU A 1 71 ? -10.142 -0.857 -2.025 1.00 89.56 71 GLU A O 1
ATOM 531 N N . VAL A 1 72 ? -9.010 -2.562 -1.094 1.00 80.75 72 VAL A N 1
ATOM 532 C CA . VAL A 1 72 ? -10.158 -3.432 -0.843 1.00 80.75 72 VAL A CA 1
ATOM 533 C C . VAL A 1 72 ? -10.910 -2.918 0.391 1.00 80.75 72 VAL A C 1
ATOM 535 O O . VAL A 1 72 ? -10.298 -2.370 1.305 1.00 80.75 72 VAL A O 1
ATOM 538 N N . GLN A 1 73 ? -12.236 -3.093 0.397 1.00 81.81 73 GLN A N 1
ATOM 539 C CA . GLN A 1 73 ? -13.247 -2.502 1.296 1.00 81.81 73 GLN A CA 1
ATOM 540 C C . GLN A 1 73 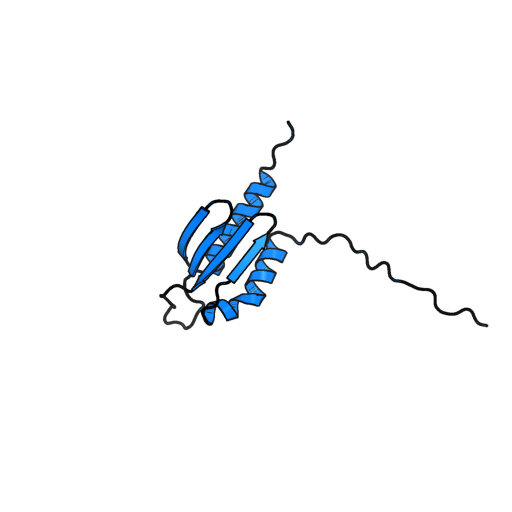? -13.793 -1.145 0.836 1.00 81.81 73 GLN A C 1
ATOM 542 O O . GLN A 1 73 ? -15.009 -0.988 0.761 1.00 81.81 73 GLN A O 1
ATOM 547 N N . VAL A 1 74 ? -12.932 -0.196 0.461 1.00 77.38 74 VAL A N 1
ATOM 548 C CA . VAL A 1 74 ? -13.372 1.126 -0.037 1.00 77.38 74 VAL A CA 1
ATOM 549 C C . VAL A 1 74 ? -13.460 1.206 -1.564 1.00 77.38 74 VAL A C 1
ATOM 551 O O . VAL A 1 74 ? -13.941 2.205 -2.091 1.00 77.38 74 VAL A O 1
ATOM 554 N N . LEU A 1 75 ? -13.011 0.158 -2.271 1.00 82.00 75 LEU A N 1
ATOM 555 C CA . LEU A 1 75 ? -13.004 0.055 -3.738 1.00 82.00 75 LEU A CA 1
ATOM 556 C C . LEU A 1 75 ? -12.353 1.277 -4.411 1.00 82.00 75 LEU A C 1
ATOM 558 O O . LEU A 1 75 ? -12.861 1.809 -5.395 1.00 82.00 75 LEU A O 1
ATOM 562 N N . SER A 1 76 ? -11.229 1.734 -3.852 1.00 85.69 76 SER A N 1
ATOM 563 C CA . SER A 1 76 ? -10.459 2.862 -4.382 1.00 85.69 76 SER A CA 1
ATOM 564 C C . SER A 1 76 ? -9.275 2.353 -5.195 1.00 85.69 76 SER A C 1
ATOM 566 O O . SER A 1 76 ? -8.501 1.534 -4.705 1.00 85.69 76 SER A O 1
ATOM 568 N N . GLU A 1 77 ? -9.082 2.902 -6.392 1.00 89.25 77 GLU A N 1
ATOM 569 C CA . GLU A 1 77 ? -7.975 2.562 -7.290 1.00 89.25 77 GLU A CA 1
ATOM 570 C C . GLU A 1 77 ? -7.115 3.797 -7.577 1.00 89.25 77 GLU A C 1
ATOM 572 O O . GLU A 1 77 ? -7.631 4.907 -7.740 1.00 89.25 77 GLU A O 1
ATOM 577 N N . ARG A 1 78 ? -5.792 3.619 -7.633 1.00 87.38 78 ARG A N 1
ATOM 578 C CA . ARG A 1 78 ? -4.849 4.649 -8.078 1.00 87.38 78 ARG A CA 1
ATOM 579 C C . ARG A 1 78 ? -3.808 4.032 -8.999 1.00 87.38 78 ARG A C 1
ATOM 581 O O . ARG A 1 78 ? -3.115 3.105 -8.603 1.00 87.38 78 ARG A O 1
ATOM 588 N N . SER A 1 79 ? -3.668 4.587 -10.195 1.00 87.75 79 SER A N 1
ATOM 589 C CA . SER A 1 79 ? -2.711 4.125 -11.203 1.00 87.75 79 SER A CA 1
ATOM 590 C C . SER A 1 79 ? -1.487 5.040 -11.280 1.00 87.75 79 SER A C 1
ATOM 592 O O . SER A 1 79 ? -1.609 6.256 -11.122 1.00 87.75 79 SER A O 1
ATOM 594 N N . GLY A 1 80 ? -0.312 4.463 -11.547 1.00 86.75 80 GLY A N 1
ATOM 595 C CA . GLY A 1 80 ? 0.928 5.218 -11.770 1.00 86.75 80 GLY A CA 1
ATOM 596 C C . GLY A 1 80 ? 1.472 5.909 -10.517 1.00 86.75 80 GLY A C 1
ATOM 597 O O . GLY A 1 80 ? 2.042 6.995 -10.610 1.00 86.75 80 GLY A O 1
ATOM 598 N N . VAL A 1 81 ? 1.266 5.313 -9.340 1.00 88.56 81 VAL A N 1
ATOM 599 C CA . VAL A 1 81 ? 1.691 5.879 -8.052 1.00 88.56 81 VAL A CA 1
ATOM 600 C C . VAL A 1 81 ? 2.952 5.171 -7.564 1.00 88.56 81 VAL A C 1
ATOM 602 O O . VAL A 1 81 ? 3.126 3.980 -7.792 1.00 88.56 81 VAL A O 1
ATOM 605 N N . HIS A 1 82 ? 3.836 5.885 -6.867 1.00 89.44 82 HIS A N 1
ATOM 606 C CA . HIS A 1 82 ? 4.977 5.255 -6.203 1.00 89.44 82 HIS A CA 1
ATOM 607 C C . HIS A 1 82 ? 4.492 4.344 -5.057 1.00 89.44 82 HIS A C 1
ATOM 609 O O . HIS A 1 82 ? 3.647 4.783 -4.270 1.00 89.44 82 HIS A O 1
ATOM 615 N N . PRO A 1 83 ? 5.020 3.121 -4.891 1.00 89.56 83 PRO A N 1
ATOM 616 C CA . PRO A 1 83 ? 4.514 2.180 -3.891 1.00 89.56 83 PRO A CA 1
ATOM 617 C C . PRO A 1 83 ? 4.628 2.708 -2.457 1.00 89.56 83 PRO A C 1
ATOM 619 O O . PRO A 1 83 ? 3.644 2.635 -1.727 1.00 89.56 83 PRO A O 1
ATOM 622 N N . ASP A 1 84 ? 5.733 3.370 -2.085 1.00 90.50 84 ASP A N 1
ATOM 623 C CA . ASP A 1 84 ? 5.850 4.026 -0.766 1.00 90.50 84 ASP A CA 1
ATOM 624 C C . ASP A 1 84 ? 4.711 5.035 -0.530 1.00 90.50 84 ASP A C 1
ATOM 626 O O . ASP A 1 84 ? 4.126 5.100 0.548 1.00 90.50 84 ASP A O 1
ATOM 630 N N . ARG A 1 85 ? 4.329 5.788 -1.572 1.00 91.31 85 ARG A N 1
ATOM 631 C CA . ARG A 1 85 ? 3.255 6.778 -1.471 1.00 91.31 85 ARG A CA 1
ATOM 632 C C . ARG A 1 85 ? 1.887 6.115 -1.332 1.00 91.31 85 ARG A C 1
ATOM 634 O O . ARG A 1 85 ? 1.047 6.629 -0.598 1.00 91.31 85 ARG A O 1
ATOM 641 N N . ALA A 1 86 ? 1.655 5.002 -2.026 1.00 92.19 86 ALA A N 1
ATOM 642 C CA . ALA A 1 86 ? 0.431 4.218 -1.880 1.00 92.19 86 ALA A CA 1
ATOM 643 C C . ALA A 1 86 ? 0.300 3.646 -0.457 1.00 92.19 86 ALA A C 1
ATOM 645 O O . ALA A 1 86 ? -0.775 3.724 0.138 1.00 92.19 86 ALA A O 1
ATOM 646 N N . VAL A 1 87 ? 1.406 3.153 0.108 1.00 93.06 87 VAL A N 1
ATOM 647 C CA . VAL A 1 87 ? 1.482 2.654 1.487 1.00 93.06 87 VAL A CA 1
ATOM 648 C C . VAL A 1 87 ? 1.204 3.767 2.499 1.00 93.06 87 VAL A C 1
ATOM 650 O O . VAL A 1 87 ? 0.392 3.579 3.403 1.00 93.06 87 VAL A O 1
ATOM 653 N N . ASP A 1 88 ? 1.802 4.947 2.334 1.00 93.50 88 ASP A N 1
ATOM 654 C CA . ASP A 1 88 ? 1.553 6.083 3.226 1.00 93.50 88 ASP A CA 1
ATOM 655 C C . ASP A 1 88 ? 0.084 6.514 3.225 1.00 93.50 88 ASP A C 1
ATOM 657 O O . ASP A 1 88 ? -0.499 6.698 4.293 1.00 93.50 88 ASP A O 1
ATOM 661 N N . ILE A 1 89 ? -0.537 6.612 2.045 1.00 92.44 89 ILE A N 1
ATOM 662 C CA . ILE A 1 89 ? -1.961 6.959 1.920 1.00 92.44 89 ILE A CA 1
ATOM 663 C C . ILE A 1 89 ? -2.834 5.922 2.636 1.00 92.44 89 ILE A C 1
ATOM 665 O O . ILE A 1 89 ? -3.779 6.289 3.337 1.00 92.44 89 ILE A O 1
ATOM 669 N N . PHE A 1 90 ? -2.505 4.637 2.502 1.00 93.81 90 PHE A N 1
ATOM 670 C CA . PHE A 1 90 ? -3.221 3.562 3.180 1.00 93.81 90 PHE A CA 1
ATOM 671 C C . PHE A 1 90 ? -3.085 3.653 4.706 1.00 93.81 90 PHE A C 1
ATOM 673 O O . PHE A 1 90 ? -4.089 3.588 5.415 1.00 93.81 90 PHE A O 1
ATOM 680 N N . LYS A 1 91 ? -1.873 3.905 5.222 1.00 92.94 91 LYS A N 1
ATOM 681 C CA . LYS A 1 91 ? -1.645 4.151 6.657 1.00 92.94 91 LYS A CA 1
ATOM 682 C C . LYS A 1 91 ? -2.434 5.361 7.152 1.00 92.94 91 LYS A C 1
ATOM 684 O O . LYS A 1 91 ? -3.074 5.293 8.198 1.00 92.94 91 LYS A O 1
ATOM 689 N N . GLU A 1 92 ? -2.423 6.470 6.411 1.00 92.12 92 GLU A N 1
ATOM 690 C CA . GLU A 1 92 ? -3.209 7.660 6.752 1.00 92.12 92 GLU A CA 1
ATOM 691 C C . GLU A 1 92 ? -4.710 7.358 6.816 1.00 92.12 92 GLU A C 1
ATOM 693 O O . GLU A 1 92 ? -5.379 7.817 7.743 1.00 92.12 92 GLU A O 1
ATOM 698 N N . ALA A 1 93 ? -5.238 6.578 5.870 1.00 89.81 93 ALA A N 1
ATOM 699 C CA . ALA A 1 93 ? -6.642 6.188 5.852 1.00 89.81 93 ALA A CA 1
ATOM 700 C C . ALA A 1 93 ? -7.008 5.323 7.073 1.00 89.81 93 ALA A C 1
ATOM 702 O O . ALA A 1 93 ? -7.958 5.651 7.782 1.00 89.81 93 ALA A O 1
ATOM 703 N N . LEU A 1 94 ? -6.191 4.313 7.391 1.00 90.19 94 LEU A N 1
ATOM 704 C CA . LEU A 1 94 ? -6.362 3.468 8.578 1.00 90.19 94 LEU A CA 1
ATOM 705 C C . LEU A 1 94 ? -6.3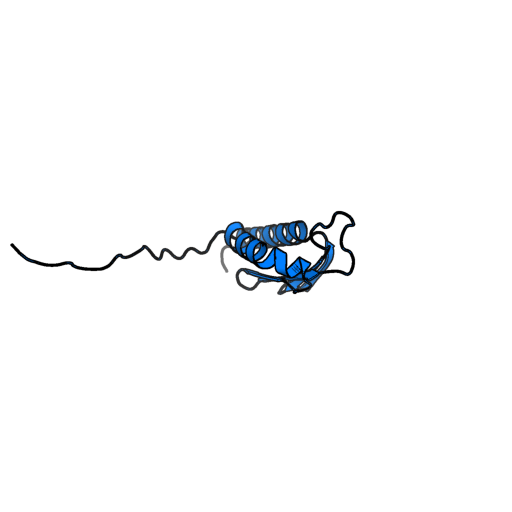37 4.270 9.886 1.00 90.19 94 LEU A C 1
ATOM 707 O O . LEU A 1 94 ? -7.186 4.078 10.754 1.00 90.19 94 LEU A O 1
ATOM 711 N N . ARG A 1 95 ? -5.394 5.211 10.029 1.00 88.69 95 ARG A N 1
ATOM 712 C CA . ARG A 1 95 ? -5.310 6.060 11.230 1.00 88.69 95 ARG A CA 1
ATOM 713 C C . ARG A 1 95 ? -6.515 6.986 11.371 1.00 88.69 95 ARG A C 1
ATOM 715 O O . ARG A 1 95 ? -6.959 7.234 12.491 1.00 88.69 95 ARG A O 1
ATOM 722 N N . ARG A 1 96 ? -7.037 7.514 10.257 1.00 86.88 96 ARG A N 1
ATOM 723 C CA . ARG A 1 96 ? -8.245 8.354 10.268 1.00 86.88 96 ARG A CA 1
ATOM 724 C C . ARG A 1 96 ? -9.453 7.567 10.749 1.00 86.88 96 ARG A C 1
ATOM 726 O O . ARG A 1 96 ? -10.175 8.086 11.587 1.00 86.88 96 ARG A O 1
ATOM 733 N N . GLU A 1 97 ? -9.632 6.335 10.286 1.00 81.69 97 GLU A N 1
ATOM 734 C CA . GLU A 1 97 ? -10.729 5.470 10.737 1.00 81.69 97 GLU A CA 1
ATOM 735 C C . GLU A 1 97 ? -10.600 5.099 12.214 1.00 81.69 97 GLU A C 1
ATOM 737 O O . GLU A 1 97 ? -11.551 5.288 12.966 1.00 81.69 97 GLU A O 1
ATOM 742 N N . ALA A 1 98 ? -9.405 4.704 12.663 1.00 80.56 98 ALA A N 1
ATOM 743 C CA . ALA A 1 98 ? -9.146 4.440 14.081 1.00 80.56 98 ALA A CA 1
ATOM 744 C C . ALA A 1 98 ? -9.384 5.677 14.972 1.00 80.56 98 ALA A C 1
ATOM 746 O O . ALA A 1 98 ? -9.708 5.556 16.148 1.00 80.56 98 ALA A O 1
ATOM 747 N N . SER A 1 99 ? -9.243 6.885 14.415 1.00 75.25 99 SER A N 1
ATOM 748 C CA . SER A 1 99 ? -9.539 8.145 15.113 1.00 75.25 99 SER A CA 1
ATOM 749 C C . SER A 1 99 ? -11.014 8.567 15.020 1.00 75.25 99 SER A C 1
ATOM 751 O O . SER A 1 99 ? -11.415 9.503 15.709 1.00 75.25 99 SER A O 1
ATOM 753 N N . GLN A 1 100 ? -11.806 7.936 14.145 1.00 67.12 100 GLN A N 1
ATOM 754 C CA . GLN A 1 100 ? -13.206 8.268 13.852 1.00 67.12 100 GLN A CA 1
ATOM 755 C C . GLN A 1 100 ? -14.212 7.265 14.434 1.00 67.12 100 GLN A C 1
ATOM 757 O O . GLN A 1 100 ? -15.407 7.425 14.180 1.00 67.12 100 GLN A O 1
ATOM 762 N N . GLU A 1 101 ? -13.776 6.268 15.218 1.00 57.97 101 GLU A N 1
ATOM 763 C CA . GLU A 1 101 ? -14.698 5.350 15.896 1.00 57.97 101 GLU A CA 1
ATOM 764 C C . GLU A 1 101 ? -15.778 6.141 16.666 1.00 57.97 101 GLU A C 1
ATOM 766 O O . GLU A 1 101 ? -15.454 6.966 17.529 1.00 57.97 101 GLU A O 1
ATOM 771 N N . PRO A 1 102 ? -17.072 5.947 16.349 1.00 51.97 102 PRO A N 1
ATOM 772 C CA . PRO A 1 102 ? -18.142 6.663 17.009 1.00 51.97 102 PRO A CA 1
ATOM 773 C C . PRO A 1 102 ? -18.287 6.139 18.434 1.00 51.97 102 PRO A C 1
ATOM 775 O O . PRO A 1 102 ? -18.582 4.968 18.670 1.00 51.97 102 PRO A O 1
ATOM 778 N N . THR A 1 103 ? -18.138 7.040 19.398 1.00 54.53 103 THR A N 1
ATOM 779 C CA . THR A 1 103 ? -18.661 6.863 20.749 1.00 54.53 103 THR A CA 1
ATOM 780 C C . THR A 1 103 ? -20.156 6.546 20.668 1.00 54.53 103 THR A C 1
ATOM 782 O O . THR A 1 103 ? -20.954 7.461 20.514 1.00 54.53 103 THR A O 1
ATOM 785 N N . GLY A 1 104 ? -20.509 5.266 20.798 1.00 46.47 104 GLY A N 1
ATOM 786 C CA . GLY A 1 104 ? -21.814 4.773 21.242 1.00 46.47 104 GLY A CA 1
ATOM 787 C C . GLY A 1 104 ? -23.027 5.041 20.342 1.00 46.47 104 GLY A C 1
ATOM 788 O O . GLY A 1 104 ? -23.404 6.180 20.076 1.00 46.47 104 GLY A O 1
ATOM 789 N N . VAL A 1 105 ? -23.742 3.961 20.023 1.00 43.25 105 VAL A N 1
ATOM 790 C CA . VAL A 1 105 ? -25.213 3.976 20.017 1.00 43.25 105 VAL A CA 1
ATOM 791 C C . VAL A 1 105 ? -25.698 2.836 20.895 1.00 43.25 105 VAL A C 1
ATOM 793 O O . VAL A 1 105 ? -25.138 1.727 20.748 1.00 43.25 105 VAL A O 1
#